Protein AF-A0A4Y2P6M3-F1 (afdb_monomer)

Structure (mmCIF, N/CA/C/O backbone):
data_AF-A0A4Y2P6M3-F1
#
_entry.id   AF-A0A4Y2P6M3-F1
#
loop_
_atom_site.group_PDB
_atom_site.id
_atom_site.type_symbol
_atom_site.label_atom_id
_atom_site.label_alt_id
_atom_site.label_comp_id
_atom_site.label_asym_id
_atom_site.label_entity_id
_atom_site.label_seq_id
_atom_site.pdbx_PDB_ins_code
_atom_site.Cartn_x
_atom_site.Cartn_y
_atom_site.Cartn_z
_atom_site.occupancy
_atom_site.B_iso_or_equiv
_atom_site.auth_seq_id
_atom_site.auth_comp_id
_atom_site.auth_asym_id
_atom_site.auth_atom_id
_atom_site.pdbx_PDB_model_num
ATOM 1 N N . MET A 1 1 ? 25.567 22.044 -24.990 1.00 43.09 1 MET A N 1
ATOM 2 C CA . MET A 1 1 ? 26.110 21.037 -25.933 1.00 43.09 1 MET A CA 1
ATOM 3 C C . MET A 1 1 ? 24.999 20.642 -26.891 1.00 43.09 1 MET A C 1
ATOM 5 O O . MET A 1 1 ? 23.912 20.342 -26.420 1.00 43.09 1 MET A O 1
ATOM 9 N N . LYS A 1 2 ? 25.223 20.742 -28.205 1.00 49.81 2 LYS A N 1
ATOM 10 C CA . LYS A 1 2 ? 24.200 20.450 -29.223 1.00 49.81 2 LYS A CA 1
ATOM 11 C C . LYS A 1 2 ? 24.126 18.932 -29.419 1.00 49.81 2 LYS A C 1
ATOM 13 O O . LYS A 1 2 ? 25.152 18.326 -29.704 1.00 49.81 2 LYS A O 1
ATOM 18 N N . ASN A 1 3 ? 22.948 18.333 -29.243 1.00 51.97 3 ASN A N 1
ATOM 19 C CA . ASN A 1 3 ? 22.725 16.930 -29.594 1.00 51.97 3 ASN A CA 1
ATOM 20 C C . ASN A 1 3 ? 22.909 16.776 -31.108 1.00 51.97 3 ASN A C 1
ATOM 22 O O . ASN A 1 3 ? 22.288 17.510 -31.883 1.00 51.97 3 ASN A O 1
ATOM 26 N N . LEU A 1 4 ? 23.792 15.868 -31.519 1.00 50.25 4 LEU A N 1
ATOM 27 C CA . LEU A 1 4 ? 23.998 15.544 -32.924 1.00 50.25 4 LEU A CA 1
ATOM 28 C C . LEU A 1 4 ? 22.788 14.719 -33.374 1.00 50.25 4 LEU A C 1
ATOM 30 O O . LEU A 1 4 ? 22.567 13.619 -32.877 1.00 50.25 4 LEU A O 1
ATOM 34 N N . LYS A 1 5 ? 21.951 15.295 -34.237 1.00 55.91 5 LYS A N 1
ATOM 35 C CA . LYS A 1 5 ? 20.800 14.590 -34.809 1.00 55.91 5 LYS A CA 1
ATOM 36 C C . LYS A 1 5 ? 21.320 13.546 -35.791 1.00 55.91 5 LYS A C 1
ATOM 38 O O . LYS A 1 5 ? 22.104 13.908 -36.670 1.00 55.91 5 LYS A O 1
ATOM 43 N N . THR A 1 6 ? 20.882 12.300 -35.664 1.00 62.00 6 THR A N 1
ATOM 44 C CA . THR A 1 6 ? 21.161 11.279 -36.675 1.00 62.00 6 THR A CA 1
ATOM 45 C C . THR A 1 6 ? 20.086 11.280 -37.761 1.00 62.00 6 THR A C 1
ATOM 47 O O . THR A 1 6 ? 19.157 12.102 -37.744 1.00 62.00 6 THR A O 1
ATOM 50 N N . PHE A 1 7 ? 20.270 10.456 -38.796 1.00 55.06 7 PHE A N 1
ATOM 51 C CA . PHE A 1 7 ? 19.401 10.449 -39.974 1.00 55.06 7 PHE A CA 1
ATOM 52 C C . PHE A 1 7 ? 17.938 10.191 -39.558 1.00 55.06 7 PHE A C 1
ATOM 54 O O . PHE A 1 7 ? 17.673 9.361 -38.696 1.00 55.06 7 PHE A O 1
ATOM 61 N N . ALA A 1 8 ? 16.991 10.934 -40.143 1.00 59.97 8 ALA A N 1
ATOM 62 C CA . ALA A 1 8 ? 15.571 11.004 -39.750 1.00 59.97 8 ALA A CA 1
ATOM 63 C C . ALA A 1 8 ? 15.240 11.726 -38.421 1.00 59.97 8 ALA A C 1
ATOM 65 O O . ALA A 1 8 ? 14.079 11.759 -38.018 1.00 59.97 8 ALA A O 1
ATOM 66 N N . GLY A 1 9 ? 16.205 12.384 -37.769 1.00 64.56 9 GLY A N 1
ATOM 67 C CA . GLY A 1 9 ? 15.925 13.292 -36.650 1.00 64.56 9 GLY A CA 1
ATOM 68 C C . GLY A 1 9 ? 15.738 12.617 -35.289 1.00 64.56 9 GLY A C 1
ATOM 69 O O . GLY A 1 9 ? 15.384 13.310 -34.333 1.00 64.56 9 GLY A O 1
ATOM 70 N N . LEU A 1 10 ? 16.019 11.313 -35.175 1.00 61.50 10 LEU A N 1
ATOM 71 C CA . LEU A 1 10 ? 16.168 10.669 -33.872 1.00 61.50 10 LEU A CA 1
ATOM 72 C C . LEU A 1 10 ? 17.429 11.202 -33.179 1.00 61.50 10 LEU A C 1
ATOM 74 O O . LEU A 1 10 ? 18.481 11.395 -33.787 1.00 61.50 10 LEU A O 1
ATOM 78 N N . THR A 1 11 ? 17.311 11.466 -31.883 1.00 66.94 11 THR A N 1
ATOM 79 C CA . THR A 1 11 ? 18.442 11.833 -31.031 1.00 66.94 11 THR A CA 1
ATOM 80 C C . THR A 1 11 ? 18.720 10.677 -30.088 1.00 66.94 11 THR A C 1
ATOM 82 O O . THR A 1 11 ? 17.859 10.342 -29.276 1.00 66.94 11 THR A O 1
ATOM 85 N N . HIS A 1 12 ? 19.905 10.080 -30.173 1.00 65.75 12 HIS A N 1
ATOM 86 C CA . HIS A 1 12 ? 20.362 9.078 -29.215 1.00 65.75 12 HIS A CA 1
ATOM 87 C C . HIS A 1 12 ? 21.5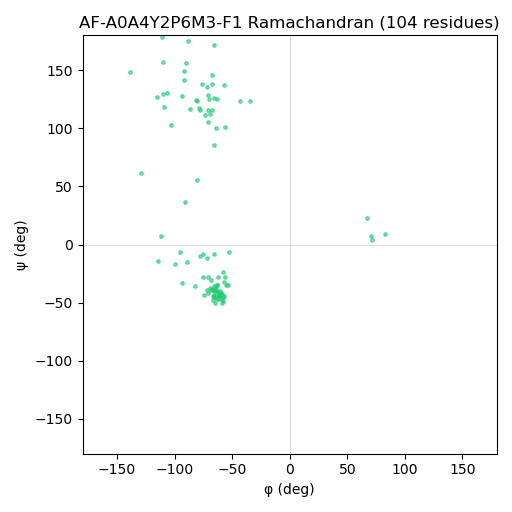03 9.637 -28.348 1.00 65.75 12 HIS A C 1
ATOM 89 O O . HIS A 1 12 ? 22.166 10.610 -28.713 1.00 65.75 12 HIS A O 1
ATOM 95 N N . GLY A 1 13 ? 21.710 9.053 -27.164 1.00 68.62 13 GLY A N 1
ATOM 96 C CA . GLY A 1 13 ? 22.795 9.438 -26.254 1.00 68.62 13 GLY A CA 1
ATOM 97 C C . GLY A 1 13 ? 24.187 9.137 -26.825 1.00 68.62 13 GLY A C 1
ATOM 98 O O . GLY A 1 13 ? 24.313 8.471 -27.851 1.00 68.62 13 GLY A O 1
ATOM 99 N N . ARG A 1 14 ? 25.239 9.614 -26.142 1.00 66.56 14 ARG A N 1
ATOM 100 C CA . ARG A 1 14 ? 26.646 9.512 -26.586 1.00 66.56 14 ARG A CA 1
ATOM 101 C C . ARG A 1 14 ? 27.137 8.072 -26.824 1.00 66.56 14 ARG A C 1
ATOM 103 O O . ARG A 1 14 ? 28.048 7.894 -27.622 1.00 66.56 14 ARG A O 1
ATOM 110 N N . ASP A 1 15 ? 26.499 7.085 -26.194 1.00 72.12 15 ASP A N 1
ATOM 111 C CA . ASP A 1 15 ? 26.955 5.686 -26.160 1.00 72.12 15 ASP A CA 1
ATOM 112 C C . ASP A 1 15 ? 26.060 4.708 -26.943 1.00 72.12 15 ASP A C 1
ATOM 114 O O . ASP A 1 15 ? 26.247 3.494 -26.884 1.00 72.12 15 ASP A O 1
ATOM 118 N N . VAL A 1 16 ? 25.071 5.212 -27.684 1.00 76.75 16 VAL A N 1
ATOM 119 C CA . VAL A 1 16 ? 24.215 4.389 -28.551 1.00 76.75 16 VAL A CA 1
ATOM 120 C C . VAL A 1 16 ? 24.631 4.653 -29.989 1.00 76.75 16 VAL A C 1
ATOM 122 O O . VAL A 1 16 ? 24.762 5.805 -30.364 1.00 76.75 16 VAL A O 1
ATOM 125 N N . SER A 1 17 ? 24.867 3.627 -30.805 1.00 83.69 17 SER A N 1
ATOM 126 C CA . SER A 1 17 ? 25.079 3.824 -32.244 1.00 83.69 17 SER A CA 1
ATOM 127 C C . SER A 1 17 ? 23.753 3.757 -33.004 1.00 83.69 17 SER A C 1
ATOM 129 O O . SER A 1 17 ? 22.823 3.066 -32.583 1.00 83.69 17 SER A O 1
ATOM 131 N N . ASP A 1 18 ? 23.688 4.376 -34.185 1.00 81.56 18 ASP A N 1
ATOM 132 C CA . ASP A 1 18 ? 22.533 4.250 -35.088 1.00 81.56 18 ASP A CA 1
ATOM 133 C C . ASP A 1 18 ? 22.205 2.787 -35.426 1.00 81.56 18 ASP A C 1
ATOM 135 O O . ASP A 1 18 ? 21.041 2.407 -35.535 1.00 81.56 18 ASP A O 1
ATOM 139 N N . SER A 1 19 ? 23.222 1.927 -35.535 1.00 84.19 19 SER A N 1
ATOM 140 C CA . SER A 1 19 ? 23.028 0.493 -35.770 1.00 84.19 19 SER A CA 1
ATOM 141 C C . SER A 1 19 ? 22.379 -0.224 -34.583 1.00 84.19 19 SER A C 1
ATOM 143 O O . SER A 1 19 ? 21.535 -1.099 -34.784 1.00 84.19 19 SER A O 1
ATOM 145 N N . VAL A 1 20 ? 22.730 0.147 -33.348 1.00 83.62 20 VAL A N 1
ATOM 146 C CA . VAL A 1 20 ? 22.088 -0.374 -32.132 1.00 83.62 20 VAL A CA 1
ATOM 147 C C . VAL A 1 20 ? 20.640 0.100 -32.073 1.00 83.62 20 VAL A C 1
ATOM 149 O O . VAL A 1 20 ? 19.744 -0.710 -31.845 1.00 83.62 20 VAL A O 1
ATOM 152 N N . LEU A 1 21 ? 20.398 1.376 -32.366 1.00 82.75 21 LEU A N 1
ATOM 153 C CA . LEU A 1 21 ? 19.066 1.971 -32.400 1.00 82.75 21 LEU A CA 1
ATOM 154 C C . LEU A 1 21 ? 18.156 1.323 -33.455 1.00 82.75 21 LEU A C 1
ATOM 156 O O . LEU A 1 21 ? 17.002 0.996 -33.165 1.00 82.75 21 LEU A O 1
ATOM 160 N N . ALA A 1 22 ? 18.678 1.081 -34.658 1.00 84.25 22 ALA A N 1
ATOM 161 C CA . ALA A 1 22 ? 17.958 0.407 -35.734 1.00 84.25 22 ALA A CA 1
ATOM 162 C C . ALA A 1 22 ? 17.604 -1.039 -35.358 1.00 84.25 22 ALA A C 1
ATOM 164 O O . ALA A 1 22 ? 16.455 -1.454 -35.516 1.00 84.25 22 ALA A O 1
ATOM 165 N N . ARG A 1 23 ? 18.559 -1.787 -34.786 1.00 85.81 23 ARG A N 1
ATOM 166 C CA . ARG A 1 23 ? 18.317 -3.151 -34.287 1.00 85.81 23 ARG A CA 1
ATOM 167 C C . ARG A 1 23 ? 17.263 -3.178 -33.190 1.00 85.81 23 ARG A C 1
ATOM 169 O O . ARG A 1 23 ? 16.413 -4.062 -33.203 1.00 85.81 23 ARG A O 1
ATOM 176 N N . TRP A 1 24 ? 17.304 -2.218 -32.270 1.00 84.56 24 TRP A N 1
ATOM 177 C CA . TRP A 1 24 ? 16.327 -2.115 -31.191 1.00 84.56 24 TRP A CA 1
ATOM 178 C C . TRP A 1 24 ? 14.932 -1.828 -31.755 1.00 84.56 24 TRP A C 1
ATOM 180 O O . TRP A 1 24 ? 14.000 -2.584 -31.511 1.0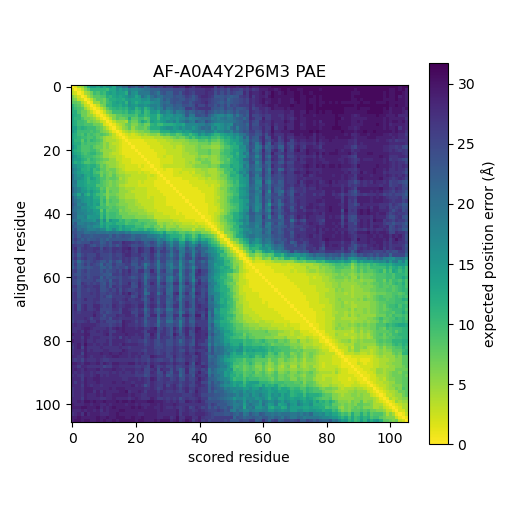0 84.56 24 TRP A O 1
ATOM 190 N N . THR A 1 25 ? 14.814 -0.822 -32.624 1.00 84.69 25 THR A N 1
ATOM 191 C CA . THR A 1 25 ? 13.546 -0.437 -33.269 1.00 84.69 25 THR A CA 1
ATOM 192 C C . THR A 1 25 ? 12.940 -1.581 -34.087 1.00 84.69 25 THR A C 1
ATOM 194 O O . THR A 1 25 ? 11.734 -1.820 -34.036 1.00 84.69 25 THR A O 1
ATOM 197 N N . GLN A 1 26 ? 13.766 -2.322 -34.829 1.00 86.19 26 GLN A N 1
ATOM 198 C CA . GLN A 1 26 ? 13.309 -3.475 -35.603 1.00 86.19 26 GLN A CA 1
ATOM 199 C C . GLN A 1 26 ? 12.953 -4.668 -34.701 1.00 86.19 26 GLN A C 1
ATOM 201 O O . GLN A 1 26 ? 11.949 -5.339 -34.944 1.00 86.19 26 GLN A O 1
ATOM 206 N N . GLY A 1 27 ? 13.737 -4.909 -33.646 1.00 89.12 27 GLY A N 1
ATOM 207 C CA . GLY A 1 27 ? 13.527 -5.988 -32.680 1.00 89.12 27 GLY A CA 1
ATOM 208 C C . GLY A 1 27 ? 12.285 -5.802 -31.809 1.00 89.12 27 GLY A C 1
ATOM 209 O O . GLY A 1 27 ? 11.631 -6.788 -31.478 1.00 89.12 27 GLY A O 1
ATOM 210 N N . MET A 1 28 ? 11.897 -4.557 -31.515 1.00 87.31 28 MET A N 1
ATOM 211 C CA . MET A 1 28 ? 10.708 -4.251 -30.710 1.00 87.31 28 MET A CA 1
ATOM 212 C C . MET A 1 28 ? 9.419 -4.843 -31.284 1.0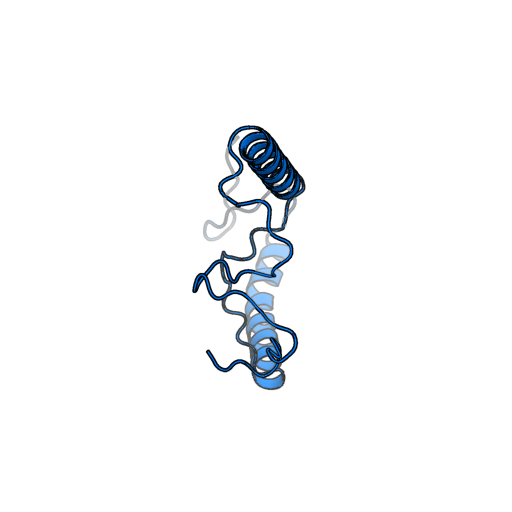0 87.31 28 MET A C 1
ATOM 214 O O . MET A 1 28 ? 8.550 -5.254 -30.523 1.00 87.31 28 MET A O 1
ATOM 218 N N . LYS A 1 29 ? 9.302 -4.957 -32.614 1.00 86.31 29 LYS A N 1
ATOM 219 C CA . LYS A 1 29 ? 8.132 -5.591 -33.243 1.00 86.31 29 LYS A CA 1
ATOM 220 C C . LYS A 1 29 ? 8.044 -7.079 -32.907 1.00 86.31 29 LYS A C 1
ATOM 222 O O . LYS A 1 29 ? 6.977 -7.569 -32.565 1.00 86.31 29 LYS A O 1
ATOM 227 N N . ALA A 1 30 ? 9.170 -7.789 -32.978 1.00 90.06 30 ALA A N 1
ATOM 228 C CA . ALA A 1 30 ? 9.227 -9.198 -32.603 1.00 90.06 30 ALA A CA 1
ATOM 229 C C . ALA A 1 30 ? 8.974 -9.380 -31.100 1.00 90.06 30 ALA A C 1
ATOM 231 O O . ALA A 1 30 ? 8.241 -10.283 -30.706 1.00 90.06 30 ALA A O 1
ATOM 232 N N . LEU A 1 31 ? 9.523 -8.484 -30.274 1.00 86.75 31 LEU A N 1
ATOM 233 C CA . LEU A 1 31 ? 9.298 -8.494 -28.832 1.00 86.75 31 LEU A CA 1
ATOM 234 C C . LEU A 1 31 ? 7.817 -8.297 -28.480 1.00 86.75 31 LEU A C 1
ATOM 236 O O . LEU A 1 31 ? 7.309 -9.035 -27.647 1.00 86.75 31 LEU A O 1
ATOM 240 N N . GLN A 1 32 ? 7.109 -7.388 -29.157 1.00 86.50 32 GLN A N 1
ATOM 241 C CA . GLN A 1 32 ? 5.672 -7.175 -28.945 1.00 86.50 32 GLN A CA 1
ATOM 242 C C . GLN A 1 32 ? 4.861 -8.458 -29.164 1.00 86.50 32 GLN A C 1
ATOM 244 O O . GLN A 1 32 ? 3.989 -8.780 -28.363 1.00 86.50 32 GLN A O 1
ATOM 249 N N . HIS A 1 33 ? 5.159 -9.211 -30.227 1.00 90.88 33 HIS A N 1
ATOM 250 C CA . HIS A 1 33 ? 4.483 -10.483 -30.496 1.00 90.88 33 HIS A CA 1
ATOM 251 C C . HIS A 1 33 ? 4.787 -11.547 -29.434 1.00 90.88 33 HIS A C 1
ATOM 253 O O . HIS A 1 33 ? 3.906 -12.329 -29.086 1.00 90.88 33 HIS A O 1
ATOM 259 N N . ILE A 1 34 ? 6.015 -11.568 -28.908 1.00 91.75 34 ILE A N 1
ATOM 260 C CA . ILE A 1 34 ? 6.406 -12.475 -27.821 1.00 91.75 34 ILE A CA 1
ATOM 261 C C . ILE A 1 34 ? 5.666 -12.113 -26.530 1.00 91.75 34 ILE A C 1
ATOM 263 O O . ILE A 1 34 ? 5.106 -13.001 -25.896 1.00 91.75 34 ILE A O 1
ATOM 267 N N . CYS A 1 35 ? 5.634 -10.829 -26.159 1.00 87.75 35 CYS A N 1
ATOM 268 C CA . CYS A 1 35 ? 4.906 -10.350 -24.983 1.00 87.75 35 CYS A CA 1
ATOM 269 C C . CYS A 1 35 ? 3.421 -10.704 -25.072 1.00 87.75 35 CYS A C 1
ATOM 271 O O . CYS A 1 35 ? 2.909 -11.337 -24.158 1.00 87.75 35 CYS A O 1
ATOM 273 N N . TYR A 1 36 ? 2.783 -10.431 -26.213 1.00 88.75 36 TYR A N 1
ATOM 274 C CA . TYR A 1 36 ? 1.387 -10.803 -26.441 1.00 88.75 36 TYR A CA 1
ATOM 275 C C . TYR A 1 36 ? 1.153 -12.318 -26.316 1.00 88.75 36 TYR A C 1
ATOM 277 O O . TYR A 1 36 ? 0.207 -12.757 -25.674 1.00 88.75 36 TYR A O 1
ATOM 285 N N . GLY A 1 37 ? 2.047 -13.148 -26.866 1.00 92.88 37 GLY A N 1
ATOM 286 C CA . GLY A 1 37 ? 1.946 -14.603 -26.712 1.00 92.88 37 GLY A CA 1
ATOM 287 C C . GLY A 1 37 ? 2.074 -15.076 -25.257 1.00 92.88 37 GLY A C 1
ATOM 288 O O . GLY A 1 37 ? 1.415 -16.038 -24.866 1.00 92.88 37 GLY A O 1
ATOM 289 N N . ILE A 1 38 ? 2.899 -14.404 -24.448 1.00 90.75 38 ILE A N 1
ATOM 290 C CA . ILE A 1 38 ? 3.038 -14.685 -23.010 1.00 90.75 38 ILE A CA 1
ATOM 291 C C . ILE A 1 38 ? 1.787 -14.237 -22.245 1.00 90.75 38 ILE A C 1
ATOM 293 O O . ILE A 1 38 ? 1.327 -14.968 -21.368 1.00 90.75 38 ILE A O 1
ATOM 297 N N . GLU A 1 39 ? 1.233 -13.072 -22.573 1.00 89.38 39 GLU A N 1
ATOM 298 C CA . GLU A 1 39 ? -0.011 -12.547 -21.996 1.00 89.38 39 GLU A CA 1
ATOM 299 C C . GLU A 1 39 ? -1.180 -13.505 -22.249 1.00 89.38 39 GLU A C 1
ATOM 301 O O . GLU A 1 39 ? -1.827 -13.945 -21.300 1.00 89.38 39 GLU A O 1
ATOM 306 N N . GLU A 1 40 ? -1.373 -13.939 -23.498 1.00 92.31 40 GLU A N 1
ATOM 307 C CA . GLU A 1 40 ? -2.401 -14.922 -23.873 1.00 92.31 40 GLU A CA 1
ATOM 308 C C . GLU A 1 40 ? -2.203 -16.270 -23.165 1.00 92.31 40 GLU A C 1
ATOM 310 O O . GLU A 1 40 ? -3.155 -16.855 -22.651 1.00 92.31 40 GLU A O 1
ATOM 315 N N . PHE A 1 41 ? -0.963 -16.768 -23.091 1.00 92.25 41 PHE A N 1
ATOM 316 C CA . PHE A 1 41 ? -0.664 -18.032 -22.412 1.00 92.25 41 PHE A CA 1
ATOM 317 C C . PHE A 1 41 ? -0.923 -17.968 -20.900 1.00 92.25 41 PHE A C 1
ATOM 319 O O . PHE A 1 41 ? -1.387 -18.940 -20.305 1.00 92.25 41 PHE A O 1
ATOM 326 N N . SER A 1 42 ? -0.590 -16.841 -20.271 1.00 88.62 42 SER A N 1
ATOM 327 C CA . SER A 1 42 ? -0.713 -16.654 -18.821 1.00 88.62 42 SER A CA 1
ATOM 328 C C . SER A 1 42 ? -2.078 -16.120 -18.381 1.00 88.62 42 SER A C 1
ATOM 330 O O . SER A 1 42 ? -2.395 -16.200 -17.194 1.00 88.62 42 SER A O 1
ATOM 332 N N . GLY A 1 43 ? -2.889 -15.600 -19.307 1.00 86.88 43 GLY A N 1
ATOM 333 C CA . GLY A 1 43 ? -4.155 -14.930 -19.009 1.00 86.88 43 GLY A CA 1
ATOM 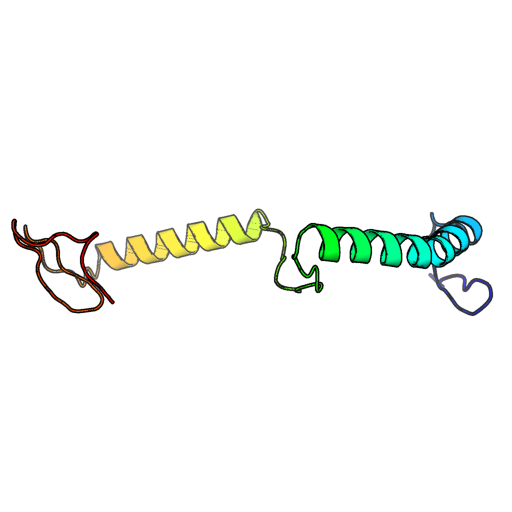334 C C . GLY A 1 43 ? -3.980 -13.606 -18.256 1.00 86.88 43 GLY A C 1
ATOM 335 O O . GLY A 1 43 ? -4.897 -13.183 -17.551 1.00 86.88 43 GLY A O 1
ATOM 336 N N . VAL A 1 44 ? -2.803 -12.978 -18.349 1.00 79.75 44 VAL A N 1
ATOM 337 C CA . VAL A 1 44 ? -2.465 -11.725 -17.659 1.00 79.75 44 VAL A CA 1
ATOM 338 C C . VAL A 1 44 ? -2.226 -10.642 -18.697 1.00 79.75 44 VAL A C 1
ATOM 340 O O . VAL A 1 44 ? -1.398 -10.814 -19.581 1.00 79.75 44 VAL A O 1
ATOM 343 N N . ASP A 1 45 ? -2.910 -9.510 -18.557 1.00 79.50 45 ASP A N 1
ATOM 344 C CA . ASP A 1 45 ? -2.687 -8.329 -19.388 1.00 79.50 45 ASP A CA 1
ATOM 345 C C . ASP A 1 45 ? -1.563 -7.472 -18.778 1.00 79.50 45 ASP A C 1
ATOM 347 O O . ASP A 1 45 ? -1.687 -6.977 -17.652 1.00 79.50 45 ASP A O 1
ATOM 351 N N . LEU A 1 46 ? -0.451 -7.309 -19.504 1.00 68.31 46 LEU A N 1
ATOM 352 C CA . LEU A 1 46 ? 0.680 -6.468 -19.100 1.00 68.31 46 LEU A CA 1
ATOM 353 C C . LEU A 1 46 ? 0.539 -5.034 -19.623 1.00 68.31 46 LEU A C 1
ATOM 355 O O . LEU A 1 46 ? 1.545 -4.396 -19.959 1.00 68.31 46 LEU A O 1
ATOM 359 N N . THR A 1 47 ? -0.684 -4.488 -19.669 1.00 67.88 47 THR A N 1
ATOM 360 C CA . THR A 1 47 ? -0.864 -3.035 -19.775 1.00 67.88 47 THR A CA 1
ATOM 361 C C . THR A 1 47 ? 0.115 -2.348 -18.826 1.00 67.88 47 THR A C 1
ATOM 363 O O . THR A 1 47 ? 0.179 -2.662 -17.635 1.00 67.88 47 THR A O 1
ATOM 366 N N . SER A 1 48 ? 0.952 -1.457 -19.369 1.00 56.72 48 SER A N 1
ATOM 367 C CA . SER A 1 48 ? 1.950 -0.738 -18.583 1.00 56.72 48 SER A CA 1
ATOM 368 C C . SER A 1 48 ? 1.220 0.178 -17.607 1.00 56.72 48 SER A C 1
ATOM 370 O O . SER A 1 48 ? 0.938 1.341 -17.893 1.00 56.72 48 SER A O 1
ATOM 372 N N . SER A 1 49 ? 0.847 -0.365 -16.459 1.00 53.22 49 SER A N 1
ATOM 373 C CA . SER A 1 49 ? 0.300 0.418 -15.380 1.00 53.22 49 SER A CA 1
ATOM 374 C C . SER A 1 49 ? 1.455 1.231 -14.812 1.00 53.22 49 SER A C 1
ATOM 376 O O . SER A 1 49 ? 2.395 0.679 -14.233 1.00 53.22 49 SER A O 1
ATOM 378 N N . ASP A 1 50 ? 1.366 2.556 -14.933 1.00 51.19 50 ASP A N 1
ATOM 379 C CA . ASP A 1 50 ? 2.223 3.523 -14.226 1.00 51.19 50 ASP A CA 1
ATOM 380 C C . ASP A 1 50 ? 2.244 3.292 -12.697 1.00 51.19 50 ASP A C 1
ATOM 382 O O . ASP A 1 50 ? 3.008 3.919 -11.963 1.00 51.19 50 ASP A O 1
ATOM 386 N N . GLN A 1 51 ? 1.418 2.374 -12.184 1.00 53.28 51 GLN A N 1
ATOM 387 C CA . GLN A 1 51 ? 1.373 1.987 -10.781 1.00 53.28 51 GLN A CA 1
ATOM 388 C C . GLN A 1 51 ? 2.578 1.164 -10.321 1.00 53.28 51 GLN A C 1
ATOM 390 O O . GLN A 1 51 ? 2.779 1.056 -9.111 1.00 53.28 51 GLN A O 1
ATOM 395 N N . HIS A 1 52 ? 3.441 0.658 -11.210 1.00 53.34 52 HIS A N 1
ATOM 396 C CA . HIS A 1 52 ? 4.736 0.126 -10.770 1.00 53.34 52 HIS A CA 1
ATOM 397 C C . HIS A 1 52 ? 5.759 1.250 -10.553 1.00 53.34 52 HIS A C 1
ATOM 399 O O . HIS A 1 52 ? 6.867 1.249 -11.097 1.00 53.34 52 HIS A O 1
ATOM 405 N N . LEU A 1 53 ? 5.413 2.222 -9.704 1.00 58.69 53 LEU A N 1
ATOM 406 C CA . LEU A 1 53 ? 6.435 3.042 -9.078 1.00 58.69 53 LEU A CA 1
ATOM 407 C C . LEU A 1 53 ? 7.254 2.096 -8.200 1.00 58.69 53 LEU A C 1
ATOM 409 O O . LEU A 1 53 ? 6.801 1.759 -7.106 1.00 58.69 53 LEU A O 1
ATOM 413 N N . LYS A 1 54 ? 8.425 1.662 -8.687 1.00 60.34 54 LYS A N 1
ATOM 414 C CA . LYS A 1 54 ? 9.394 0.858 -7.925 1.00 60.34 54 LYS A CA 1
ATOM 415 C C . LYS A 1 54 ? 9.366 1.299 -6.463 1.00 60.34 54 LYS A C 1
ATOM 417 O O . LYS A 1 54 ? 9.527 2.493 -6.191 1.00 60.34 54 LYS A O 1
ATOM 422 N N . ILE A 1 55 ? 9.117 0.356 -5.552 1.00 66.38 55 ILE A N 1
ATOM 423 C CA . ILE A 1 55 ? 9.259 0.580 -4.113 1.00 66.38 55 ILE A CA 1
ATOM 424 C C . ILE A 1 55 ? 10.697 1.055 -3.915 1.00 66.38 55 ILE A C 1
ATOM 426 O O . ILE A 1 55 ? 11.640 0.279 -4.033 1.00 66.38 55 ILE A O 1
ATOM 430 N N . SER A 1 56 ? 10.865 2.362 -3.751 1.00 79.00 56 SER A N 1
ATOM 431 C CA . SER A 1 56 ? 12.161 2.981 -3.529 1.00 79.00 56 SER A CA 1
ATOM 432 C C . SER A 1 56 ? 12.397 3.080 -2.035 1.00 79.00 56 SER A C 1
ATOM 434 O O . SER A 1 56 ? 11.451 3.302 -1.273 1.00 79.00 56 SER A O 1
ATOM 436 N N . ASP A 1 57 ? 13.658 3.015 -1.620 1.00 83.81 57 ASP A N 1
ATOM 437 C CA . ASP A 1 57 ? 14.035 3.161 -0.209 1.00 83.81 57 ASP A CA 1
ATOM 438 C C . ASP A 1 57 ? 13.471 4.454 0.398 1.00 83.81 57 ASP A C 1
ATOM 440 O O . ASP A 1 57 ? 13.021 4.471 1.538 1.00 83.81 57 ASP A O 1
ATOM 444 N N . SER A 1 58 ? 13.384 5.528 -0.394 1.00 83.56 58 SER A N 1
ATOM 445 C CA . SER A 1 58 ? 12.763 6.790 0.021 1.00 83.56 58 SER A CA 1
ATOM 446 C C . SER A 1 58 ? 11.266 6.681 0.328 1.00 83.56 58 SER A C 1
ATOM 448 O O . SER A 1 58 ? 10.775 7.356 1.231 1.00 83.56 58 SER A O 1
ATOM 450 N N . LYS A 1 59 ? 10.521 5.851 -0.411 1.00 82.19 59 LYS A N 1
ATOM 451 C CA . LYS A 1 59 ? 9.095 5.620 -0.156 1.00 82.19 59 LYS A CA 1
ATOM 452 C C . LYS A 1 59 ? 8.898 4.744 1.068 1.00 82.19 59 LYS A C 1
ATOM 454 O O . LYS A 1 59 ? 8.091 5.107 1.910 1.00 82.19 59 LYS A O 1
ATOM 459 N N . VAL A 1 60 ? 9.693 3.681 1.196 1.00 88.25 60 VAL A N 1
ATOM 460 C CA . VAL A 1 60 ? 9.701 2.822 2.389 1.00 88.25 60 VAL A CA 1
ATOM 461 C C . VAL A 1 60 ? 10.017 3.645 3.636 1.00 88.25 60 VAL A C 1
ATOM 463 O O . VAL A 1 60 ? 9.326 3.536 4.644 1.00 88.25 60 VAL A O 1
ATOM 466 N N . GLN A 1 61 ? 11.024 4.518 3.560 1.00 93.44 61 GLN A N 1
ATOM 467 C CA . GLN A 1 61 ? 11.392 5.394 4.666 1.00 93.44 61 GLN A CA 1
ATOM 468 C C . GLN A 1 61 ? 10.248 6.340 5.048 1.00 93.44 61 GLN A C 1
ATOM 470 O O . GLN A 1 61 ? 9.912 6.440 6.225 1.00 93.44 61 GLN A O 1
ATOM 475 N N . ARG A 1 62 ? 9.609 6.987 4.066 1.00 94.31 62 ARG A N 1
ATOM 476 C CA . ARG A 1 62 ? 8.468 7.877 4.315 1.00 94.31 62 ARG A CA 1
ATOM 477 C C . ARG A 1 62 ? 7.289 7.140 4.954 1.00 94.31 62 ARG A C 1
ATOM 479 O O . ARG A 1 62 ? 6.743 7.637 5.932 1.00 94.31 62 ARG A O 1
ATOM 486 N N . ASP A 1 63 ? 6.947 5.954 4.461 1.00 94.88 63 ASP A N 1
ATOM 487 C CA . ASP A 1 63 ? 5.849 5.150 5.013 1.00 94.88 63 ASP A CA 1
ATOM 488 C C . ASP A 1 63 ? 6.150 4.706 6.458 1.00 94.88 63 ASP A C 1
ATOM 490 O O . ASP A 1 63 ? 5.273 4.747 7.326 1.00 94.88 63 ASP A O 1
ATOM 494 N N . ASN A 1 64 ? 7.406 4.352 6.753 1.00 96.44 64 ASN A N 1
ATOM 495 C CA . ASN A 1 64 ? 7.855 4.051 8.115 1.00 96.44 64 ASN A CA 1
ATOM 496 C C . ASN A 1 64 ? 7.766 5.277 9.036 1.00 96.44 64 ASN A C 1
ATOM 498 O O . ASN A 1 64 ? 7.352 5.156 10.193 1.00 96.44 64 ASN A O 1
ATOM 502 N N . ASP A 1 65 ? 8.147 6.456 8.545 1.00 97.69 65 ASP A N 1
ATOM 503 C CA . ASP A 1 65 ? 8.092 7.696 9.321 1.00 97.69 65 ASP A CA 1
ATOM 504 C C . ASP A 1 65 ? 6.650 8.136 9.591 1.00 97.69 65 ASP A C 1
ATOM 506 O O . ASP A 1 65 ? 6.329 8.549 10.707 1.00 97.69 65 ASP A O 1
ATOM 510 N N . ASP A 1 66 ? 5.758 7.990 8.615 1.00 97.56 66 ASP A N 1
ATOM 511 C CA . ASP A 1 66 ? 4.339 8.302 8.781 1.00 97.56 66 ASP A CA 1
ATOM 512 C C . ASP A 1 66 ? 3.650 7.298 9.720 1.00 97.56 66 ASP A C 1
ATOM 514 O O . ASP A 1 66 ? 2.879 7.699 10.597 1.00 97.56 66 ASP A O 1
ATOM 518 N N . SER A 1 67 ? 4.019 6.014 9.647 1.00 96.62 67 SER A N 1
ATOM 519 C CA . SER A 1 67 ? 3.577 4.991 10.608 1.00 96.62 67 SER A CA 1
ATOM 520 C C . SER A 1 67 ? 4.017 5.321 12.039 1.00 96.62 67 SER A C 1
ATOM 522 O O . SER A 1 67 ? 3.243 5.160 12.987 1.00 96.62 67 SER A O 1
ATOM 524 N N . ARG A 1 68 ? 5.242 5.835 12.217 1.00 97.44 68 ARG A N 1
ATOM 525 C CA . ARG A 1 68 ? 5.753 6.264 13.529 1.00 97.44 68 ARG A CA 1
ATOM 526 C C . ARG A 1 68 ? 4.977 7.458 14.073 1.00 97.44 68 ARG A C 1
ATOM 528 O O . ARG A 1 68 ? 4.576 7.424 15.234 1.00 97.44 68 ARG A O 1
ATOM 535 N N . LYS A 1 69 ? 4.711 8.469 13.239 1.00 97.12 69 LYS A N 1
ATOM 536 C CA . LYS A 1 69 ? 3.900 9.637 13.628 1.00 97.12 69 LYS A CA 1
ATOM 537 C C . LYS A 1 69 ? 2.495 9.226 14.062 1.00 97.12 69 LYS A C 1
ATOM 539 O O . LYS A 1 69 ? 2.013 9.704 15.083 1.00 97.12 69 LYS A O 1
ATOM 544 N N . MET A 1 70 ? 1.858 8.316 13.324 1.00 95.94 70 MET A N 1
ATOM 545 C CA . MET A 1 70 ? 0.548 7.761 13.686 1.00 95.94 70 MET A CA 1
ATOM 546 C C . MET A 1 70 ? 0.591 7.073 15.055 1.00 95.94 70 MET A C 1
ATOM 548 O O . MET A 1 70 ? -0.249 7.340 15.913 1.00 95.94 70 MET A O 1
ATOM 552 N N . ALA A 1 71 ? 1.601 6.235 15.301 1.00 94.56 71 ALA A N 1
ATOM 553 C CA . ALA A 1 71 ? 1.775 5.573 16.592 1.00 94.56 71 ALA A CA 1
ATOM 554 C C . ALA A 1 71 ? 2.013 6.570 17.743 1.00 94.56 71 ALA A C 1
ATOM 556 O O . ALA A 1 71 ? 1.461 6.401 18.830 1.00 94.56 71 ALA A O 1
ATOM 557 N N . GLU A 1 72 ? 2.810 7.619 17.527 1.00 96.25 72 GLU A N 1
ATOM 558 C CA . GLU A 1 72 ? 3.022 8.685 18.517 1.00 96.25 72 GLU A CA 1
ATOM 559 C C . GLU A 1 72 ? 1.746 9.477 18.804 1.00 96.25 72 GLU A C 1
ATOM 561 O O . GLU A 1 72 ? 1.477 9.812 19.962 1.00 96.25 72 GLU A O 1
ATOM 566 N N . TRP A 1 73 ? 0.937 9.731 17.777 1.00 96.31 73 TRP A N 1
ATOM 567 C CA . TRP A 1 73 ? -0.357 10.382 17.927 1.00 96.31 73 TRP A CA 1
ATOM 568 C C . TRP A 1 73 ? -1.312 9.529 18.772 1.00 96.31 73 TRP A C 1
ATOM 570 O O . TRP A 1 73 ? -1.871 10.032 19.746 1.00 96.31 73 TRP A O 1
ATOM 580 N N . PHE A 1 74 ? -1.409 8.222 18.497 1.00 93.75 74 PHE A N 1
ATOM 581 C CA . PHE A 1 74 ? -2.246 7.303 19.280 1.00 93.75 74 PHE A CA 1
ATOM 582 C C . PHE A 1 74 ? -1.821 7.169 20.744 1.00 93.75 74 PHE A C 1
ATOM 584 O O . PHE A 1 74 ? -2.673 6.925 21.592 1.00 93.75 74 PHE A O 1
ATOM 591 N N . LYS A 1 75 ? -0.539 7.362 21.080 1.00 92.12 75 LYS A N 1
ATOM 592 C CA . LYS A 1 75 ? -0.098 7.368 22.488 1.00 92.12 75 LYS A CA 1
ATOM 593 C C . LYS A 1 75 ? -0.715 8.508 23.297 1.00 92.12 75 LYS A C 1
ATOM 595 O O . LYS A 1 75 ? -0.968 8.3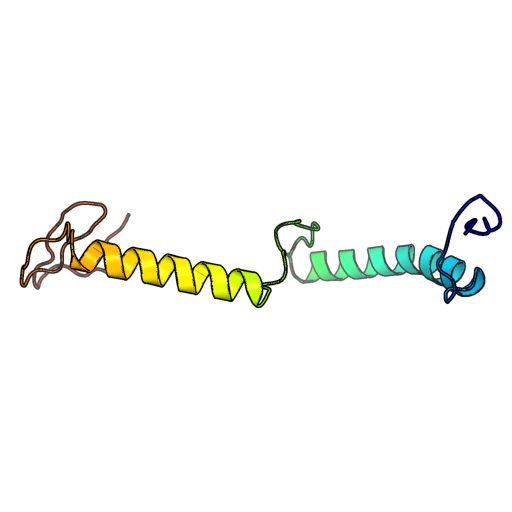33 24.482 1.00 92.12 75 LYS A O 1
ATOM 600 N N . HIS A 1 76 ? -0.921 9.665 22.672 1.00 92.50 76 HIS A N 1
ATOM 601 C CA . HIS A 1 76 ? -1.461 10.852 23.339 1.00 92.50 76 HIS A CA 1
ATOM 602 C C . HIS A 1 76 ? -2.982 10.945 23.201 1.00 92.50 76 HIS A C 1
ATOM 604 O O . HIS A 1 76 ? -3.657 11.418 24.111 1.00 92.50 76 HIS A O 1
ATOM 610 N N . TYR A 1 77 ? -3.515 10.476 22.072 1.00 93.12 77 TYR A N 1
ATOM 611 C CA . TYR A 1 77 ? -4.924 10.575 21.704 1.00 93.12 77 TYR A CA 1
ATOM 612 C C . TYR A 1 77 ? -5.458 9.207 21.294 1.00 93.12 77 TYR A C 1
ATOM 614 O O . TYR A 1 77 ? -5.857 9.009 20.150 1.00 93.12 77 TYR A O 1
ATOM 622 N N . ASN A 1 78 ? -5.429 8.237 22.210 1.00 89.00 78 ASN A N 1
ATOM 623 C CA . ASN A 1 78 ? -5.956 6.908 21.922 1.00 89.00 78 ASN A CA 1
ATOM 624 C C . ASN A 1 78 ? -7.491 6.979 21.785 1.00 89.00 78 ASN A C 1
ATOM 626 O O . ASN A 1 78 ? -8.163 7.233 22.786 1.00 89.00 78 ASN A O 1
ATOM 630 N N . PRO A 1 79 ? -8.070 6.760 20.588 1.00 86.38 79 PRO A N 1
ATOM 631 C CA . PRO A 1 79 ? -9.519 6.792 20.414 1.00 86.38 79 PRO A CA 1
ATOM 632 C C . PRO A 1 79 ? -10.186 5.501 20.907 1.00 86.38 79 PRO A C 1
ATOM 634 O O . PRO A 1 79 ? -11.413 5.425 20.947 1.00 86.38 79 PRO A O 1
ATOM 637 N N . PHE A 1 80 ? -9.401 4.469 21.232 1.00 85.94 80 PHE A N 1
ATOM 638 C CA . PHE A 1 80 ? -9.913 3.155 21.583 1.00 85.94 80 PHE A CA 1
ATOM 639 C C . PHE A 1 80 ? -10.086 3.026 23.098 1.00 85.94 80 PHE A C 1
ATOM 641 O O . PHE A 1 80 ? -9.135 3.274 23.845 1.00 85.94 80 PHE A O 1
ATOM 648 N N . PRO A 1 81 ? -11.275 2.614 23.569 1.00 82.81 81 PRO A N 1
ATOM 649 C CA . PRO A 1 81 ? -11.490 2.345 24.981 1.00 82.81 81 PRO A CA 1
ATOM 650 C C . PRO A 1 81 ? -10.682 1.119 25.424 1.00 82.81 81 PRO A C 1
ATOM 652 O O . PRO A 1 81 ? -10.527 0.155 24.672 1.00 82.81 81 PRO A O 1
ATOM 655 N N . GLU A 1 82 ? -10.200 1.127 26.666 1.00 86.12 82 GLU A N 1
ATOM 656 C CA . GLU A 1 82 ? -9.591 -0.057 27.272 1.00 86.12 82 GLU A CA 1
ATOM 657 C C . GLU A 1 82 ? -10.683 -1.089 27.570 1.00 86.12 82 GLU A C 1
ATOM 659 O O . GLU A 1 82 ? -11.494 -0.923 28.482 1.00 86.12 82 GLU A O 1
ATOM 664 N N . THR A 1 83 ? -10.742 -2.152 26.767 1.00 87.38 83 THR A N 1
ATOM 665 C CA . THR A 1 83 ? -11.708 -3.241 26.950 1.00 87.38 83 THR A CA 1
ATOM 666 C C . THR A 1 83 ? -11.038 -4.588 26.714 1.00 87.38 83 THR A C 1
ATOM 668 O O . THR A 1 83 ? -10.146 -4.709 25.877 1.00 87.38 83 THR A O 1
ATOM 671 N N . SER A 1 84 ? -11.500 -5.619 27.421 1.00 85.56 84 SER A N 1
ATOM 672 C CA . SER A 1 84 ? -11.086 -7.008 27.187 1.00 85.56 84 SER A CA 1
ATOM 673 C C . SER A 1 84 ? -11.727 -7.631 25.943 1.00 85.56 84 SER A C 1
ATOM 675 O O . SER A 1 84 ? -11.388 -8.755 25.580 1.00 85.56 84 SER A O 1
ATOM 677 N N . ASN A 1 85 ? -12.687 -6.942 25.327 1.00 85.38 85 ASN A N 1
ATOM 678 C CA . ASN A 1 85 ? -13.448 -7.449 24.197 1.00 85.38 85 ASN A CA 1
ATOM 679 C C . ASN A 1 85 ? -12.765 -7.041 22.891 1.00 85.38 85 ASN A C 1
ATOM 681 O O . ASN A 1 85 ? -12.274 -5.921 22.746 1.00 85.38 85 ASN A O 1
ATOM 685 N N . LEU A 1 86 ? -12.775 -7.941 21.911 1.00 86.25 86 LEU A N 1
ATOM 686 C CA . LEU A 1 86 ? -12.319 -7.626 20.563 1.00 86.25 86 LEU A CA 1
ATOM 687 C C . LEU A 1 86 ? -13.418 -6.834 19.849 1.00 86.25 86 LEU A C 1
ATOM 689 O O . LEU A 1 86 ? -14.492 -7.377 19.632 1.00 86.25 86 LEU A O 1
ATOM 693 N N . ILE A 1 87 ? -13.187 -5.575 19.484 1.00 87.88 87 ILE A N 1
ATOM 694 C CA . ILE A 1 87 ? -14.216 -4.727 18.860 1.00 87.88 87 ILE A CA 1
ATOM 695 C C . ILE A 1 87 ? -13.869 -4.483 17.390 1.00 87.88 87 ILE A C 1
ATOM 697 O O . ILE A 1 87 ? -12.757 -4.073 17.062 1.00 87.88 87 ILE A O 1
ATOM 701 N N . SER A 1 88 ? -14.830 -4.722 16.498 1.00 85.62 88 SER A N 1
ATOM 702 C CA . SER A 1 88 ? -14.709 -4.376 15.081 1.00 85.62 88 SER A CA 1
ATOM 703 C C . SER A 1 88 ? -14.640 -2.860 14.905 1.00 85.62 88 SER A C 1
ATOM 705 O O . SER A 1 88 ? -15.542 -2.143 15.328 1.00 85.62 88 SER A O 1
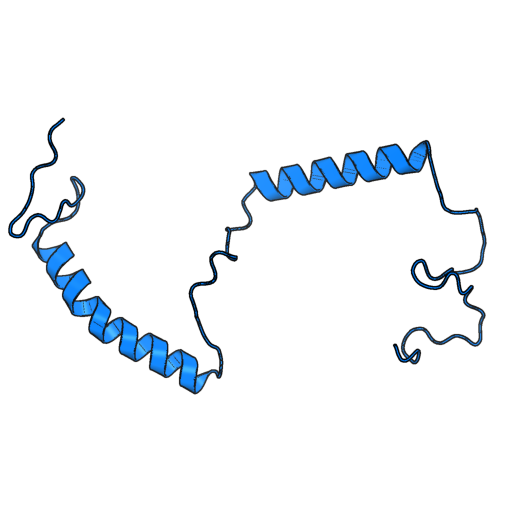ATOM 707 N N . LEU A 1 89 ? -13.607 -2.366 14.222 1.00 85.94 89 LEU A N 1
ATOM 708 C CA . LEU A 1 89 ? -13.473 -0.934 13.939 1.00 85.94 89 LEU A CA 1
ATOM 709 C C . LEU A 1 89 ? -14.486 -0.426 12.904 1.00 85.94 89 LEU A C 1
ATOM 711 O O . LEU A 1 89 ? -14.845 0.746 12.934 1.00 85.94 89 LEU A O 1
ATOM 715 N N . SER A 1 90 ? -14.948 -1.289 11.995 1.00 87.19 90 SER A N 1
ATOM 716 C 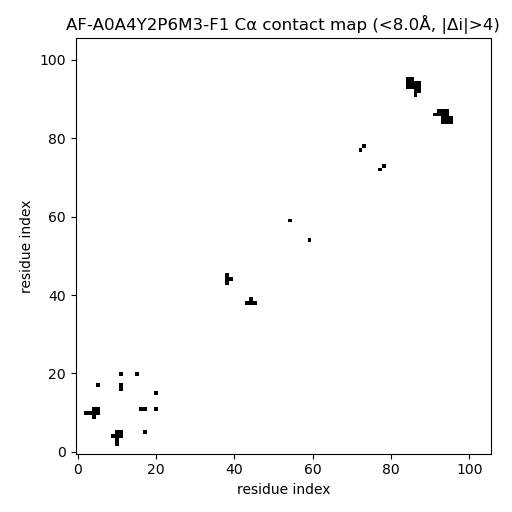CA . SER A 1 90 ? -15.898 -0.914 10.942 1.00 87.19 90 SER A CA 1
ATOM 717 C C . SER A 1 90 ? -17.347 -0.899 11.426 1.00 87.19 90 SER A C 1
ATOM 719 O O . SER A 1 90 ? -18.126 -0.058 10.989 1.00 87.19 90 SER A O 1
ATOM 721 N N . THR A 1 91 ? -17.713 -1.821 12.321 1.00 86.12 91 THR A N 1
ATOM 722 C CA . THR A 1 91 ? -19.108 -2.012 12.761 1.00 86.12 91 THR A CA 1
ATOM 723 C C . THR A 1 91 ? -19.341 -1.685 14.235 1.00 86.12 91 THR A C 1
ATOM 725 O O . THR A 1 91 ? -20.487 -1.580 14.662 1.00 86.12 91 THR A O 1
ATOM 728 N N . GLY A 1 92 ? -18.281 -1.552 15.038 1.00 86.38 92 GLY A N 1
ATOM 729 C CA . GLY A 1 92 ? -18.374 -1.392 16.491 1.00 86.38 92 GLY A CA 1
ATOM 730 C C . GLY A 1 92 ? -18.808 -2.658 17.239 1.00 86.38 92 GLY A C 1
ATOM 731 O O . GLY A 1 92 ? -18.983 -2.614 18.455 1.00 86.38 92 GLY A O 1
ATOM 732 N N . VAL A 1 93 ? -18.992 -3.790 16.548 1.00 85.88 93 VAL A N 1
ATOM 733 C CA . VAL A 1 93 ? -19.442 -5.044 17.165 1.00 85.88 93 VAL A CA 1
ATOM 734 C C . VAL A 1 93 ? -18.342 -5.616 18.056 1.00 85.88 93 VAL A C 1
ATOM 736 O O . VAL A 1 93 ? -17.223 -5.851 17.598 1.00 85.88 93 VAL A O 1
ATOM 739 N N . ALA A 1 94 ? -18.675 -5.861 19.324 1.00 87.75 94 ALA A N 1
ATOM 740 C CA . ALA A 1 94 ? -17.821 -6.572 20.265 1.00 87.75 94 ALA A CA 1
ATOM 741 C C . ALA A 1 94 ? -17.954 -8.087 20.056 1.00 87.75 94 ALA A C 1
ATOM 743 O O . ALA A 1 94 ? -19.051 -8.640 20.114 1.00 87.75 94 ALA A O 1
ATOM 744 N N . GLY A 1 95 ? -16.829 -8.747 19.820 1.00 85.38 95 GLY A N 1
ATOM 745 C CA . GLY A 1 95 ? -16.724 -10.189 19.707 1.00 85.38 95 GLY A CA 1
ATOM 746 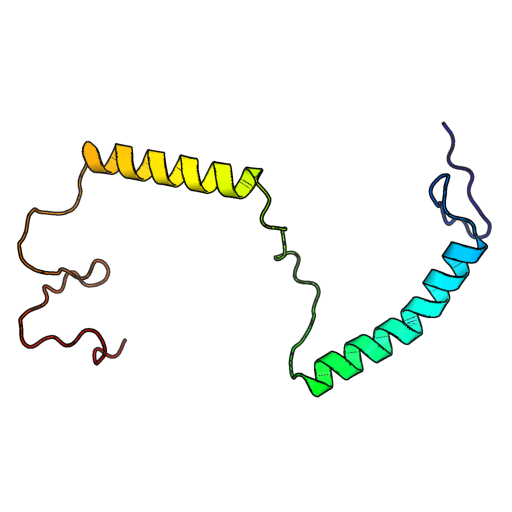C C . GLY A 1 95 ? -16.886 -10.876 21.051 1.00 85.38 95 GLY A C 1
ATOM 747 O O . GLY A 1 95 ? -16.292 -10.470 22.051 1.00 85.38 95 GLY A O 1
ATOM 748 N N . ASP A 1 96 ? -17.679 -11.941 21.043 1.00 83.88 96 ASP A N 1
ATOM 749 C CA . ASP A 1 96 ? -17.842 -12.874 22.149 1.00 83.88 96 ASP A CA 1
ATOM 750 C C . ASP A 1 96 ? -17.234 -14.245 21.796 1.00 83.88 96 ASP A C 1
ATOM 752 O O . ASP A 1 96 ? -16.731 -14.468 20.693 1.00 83.88 96 ASP A O 1
ATOM 756 N N . SER A 1 97 ? -17.287 -15.197 22.729 1.00 83.25 97 SER A N 1
ATOM 757 C CA . SER A 1 97 ? -16.754 -16.553 22.526 1.00 83.25 97 SER A CA 1
ATOM 758 C C . SER A 1 97 ? -17.487 -17.375 21.458 1.00 83.25 97 SER A C 1
ATOM 760 O O . SER A 1 97 ? -17.043 -18.474 21.124 1.00 83.25 97 SER A O 1
ATOM 762 N N . ARG A 1 98 ? -18.612 -16.881 20.936 1.00 82.88 98 ARG A N 1
ATOM 763 C CA . ARG A 1 98 ? -19.422 -17.539 19.904 1.00 82.88 98 ARG A CA 1
ATOM 764 C C . ARG A 1 98 ? -19.141 -16.961 18.519 1.00 82.88 98 ARG A C 1
ATOM 766 O O . ARG A 1 98 ? -19.481 -17.595 17.520 1.00 82.88 98 ARG A O 1
ATOM 773 N N . MET A 1 99 ? -18.529 -15.781 18.449 1.00 78.94 99 MET A N 1
ATOM 774 C CA . MET A 1 99 ? -18.252 -15.080 17.206 1.00 78.94 99 MET A CA 1
ATOM 775 C C . MET A 1 99 ? -17.021 -15.672 16.511 1.00 78.94 99 MET A C 1
ATOM 777 O O . MET A 1 99 ? -15.905 -15.629 17.023 1.00 78.94 99 MET A O 1
ATOM 781 N N . ASN A 1 100 ? -17.220 -16.222 15.312 1.00 77.50 100 ASN A N 1
ATOM 782 C CA . ASN A 1 100 ? -16.134 -16.722 14.476 1.00 77.50 100 ASN A CA 1
ATOM 783 C C . ASN A 1 100 ? -15.846 -15.725 13.349 1.00 77.50 100 ASN A C 1
ATOM 785 O O . ASN A 1 100 ? -16.571 -15.696 12.357 1.00 77.50 100 ASN A O 1
ATOM 789 N N . CYS A 1 101 ? -14.766 -14.950 13.486 1.00 73.06 101 CYS A N 1
ATOM 790 C CA . CYS A 1 101 ? -14.356 -13.906 12.539 1.00 73.06 101 CYS A CA 1
ATOM 791 C C . CYS A 1 101 ? -14.174 -14.421 11.102 1.00 73.06 101 CYS A C 1
ATOM 793 O O . CYS A 1 101 ? -14.351 -13.664 10.157 1.00 73.06 101 CYS A O 1
ATOM 795 N N . HIS A 1 102 ? -13.825 -15.701 10.933 1.00 76.38 102 HIS A N 1
ATOM 796 C CA . HIS A 1 102 ? -13.628 -16.316 9.621 1.00 76.38 102 HIS A CA 1
ATOM 797 C C . HIS A 1 102 ? -14.952 -16.617 8.901 1.00 76.38 102 HIS A C 1
ATOM 799 O O . HIS A 1 102 ? -14.996 -16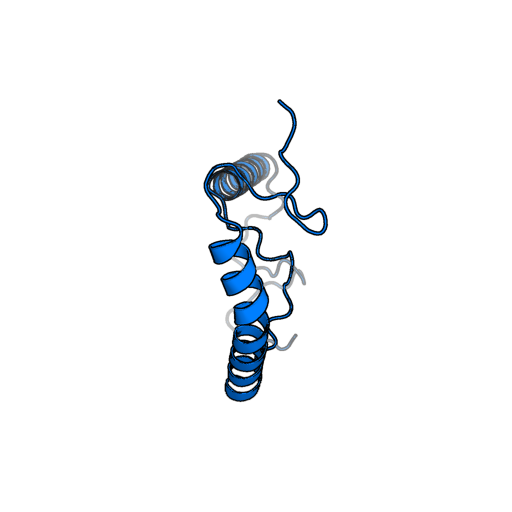.638 7.674 1.00 76.38 102 HIS A O 1
ATOM 805 N N . MET A 1 103 ? -16.026 -16.850 9.659 1.00 76.38 103 MET A N 1
ATOM 806 C CA . MET A 1 103 ? -17.341 -17.230 9.131 1.00 76.38 103 MET A CA 1
ATOM 807 C C . MET A 1 103 ? -18.284 -16.033 8.949 1.00 76.38 103 MET A C 1
ATOM 809 O O . MET A 1 103 ? -19.391 -16.206 8.436 1.00 76.38 103 MET A O 1
ATOM 813 N N . VAL A 1 104 ? -17.880 -14.837 9.391 1.00 67.62 104 VAL A N 1
ATOM 814 C CA . VAL A 1 104 ? -18.648 -13.604 9.188 1.00 67.62 104 VAL A CA 1
ATOM 815 C C . VAL A 1 104 ? -18.644 -13.287 7.692 1.00 67.62 104 VAL A C 1
ATOM 817 O O . VAL A 1 104 ? -17.590 -13.054 7.108 1.00 67.62 104 VAL A O 1
ATOM 820 N N . LYS A 1 105 ? -19.825 -13.327 7.068 1.00 62.41 105 LYS A N 1
ATOM 821 C CA . LYS A 1 105 ? -20.028 -12.818 5.707 1.00 62.41 105 LYS A CA 1
ATOM 822 C C . LYS A 1 105 ? -20.080 -11.291 5.763 1.00 62.41 105 LYS A C 1
ATOM 824 O O . LYS A 1 105 ? -20.689 -10.762 6.693 1.00 62.41 105 LYS A O 1
ATOM 829 N N . GLU A 1 106 ? -19.427 -10.638 4.801 1.00 57.97 106 GLU A N 1
ATOM 830 C CA . GLU A 1 106 ? -19.550 -9.190 4.563 1.00 57.97 106 GLU A CA 1
ATOM 831 C C . GLU A 1 106 ? -21.006 -8.756 4.364 1.00 57.97 106 GLU A C 1
ATOM 833 O O . GLU A 1 106 ? -21.781 -9.528 3.744 1.00 57.97 106 GLU A O 1
#

Organism: Araneus ventricosus (NCBI:txid182803)

pLDDT: mean 80.09, std 13.63, range [43.09, 97.69]

Mean predicted aligned error: 17.12 Å

Radius of gyration: 27.62 Å; Cα contacts (8 Å, |Δi|>4): 32; chains: 1; bounding box: 47×39×67 Å

Sequence (106 aa):
MKNLKTFAGLTHGRDVSDSVLARWTQGMKALQHICYGIEEFSGVDLTSSDQHLKISDSKVQRDNDDSRKMAEWFKHYNPFPETSNLISLSTGVAGDSRMNCHMVKE

Secondary structure (DSSP, 8-state):
------GGG----TT--HHHHHHHHHHHHHHHHHHHHHHHHHT------TT-----HHHHHHHHHHHHHHHHHHHHS--S---SSEE-TTT-PEE-TT--TTT---

Foldseek 3Di:
DDFDQDPPRDGDDPPADPVNVVCVVVVVVVVVVVVVVVCVVVVHDPPPPPVPPPPDPVNVVVVVVVVVVVVVCCVVVVPDDDDPFDADPVPRDTDDPVDDPVPDDD

Solvent-accessible surface area (backbone atoms only — not comparable to full-atom values): 6942 Å² total; per-residue (Å²): 134,83,82,70,65,45,88,94,67,52,72,70,62,98,86,57,49,72,69,56,51,51,50,49,63,60,44,48,59,59,49,51,56,50,54,51,53,50,25,67,74,70,75,46,84,80,71,86,58,81,78,72,63,71,91,40,73,69,55,53,50,49,53,53,52,53,53,49,52,52,54,58,46,40,74,77,58,59,89,70,79,95,63,97,56,56,59,40,88,90,75,64,50,66,51,54,101,83,62,53,82,88,75,61,78,133